Protein AF-A0A968DC19-F1 (afdb_monomer)

Solvent-accessible surface area (backbone atoms only — not comparable to full-atom values): 4243 Å² total; per-residue (Å²): 66,36,41,34,15,32,43,34,55,77,65,72,35,34,67,60,50,50,57,51,32,63,75,69,72,39,44,36,27,28,40,84,70,15,68,80,40,57,62,81,86,40,92,45,44,35,44,28,52,62,99,88,39,33,71,59,18,41,51,47,63,74,69,45,93,51,78,49,76,41,49,53,84,83,75,133

pLDDT: mean 95.77, std 5.9, range [53.59, 98.75]

Sequence (76 aa):
VLYVGGGVIAAEAAELLRVFAERIDAPVTTTLMARGAFPDDHPLALGMPGMHGTYSAITALQRADLLIAIGTRFDD

Secondary structure (DSSP, 8-state):
-EEE-THHHHTT-HHHHHHHHHHTT--EEE-GGGTTSS-TTSTTEEE--STTS-HHHHHHHHH-S--EEES-----

Nearest PDB structures (foldseek):
  6vz8-assembly1_E  TM=9.669E-01  e=8.869E-04  Arabidopsis thaliana
  8xod-assembly2_C  TM=9.393E-01  e=1.422E-03  Brevibacillus
  8rpj-assembly3_D  TM=9.396E-01  e=2.791E-03  Janthinobacterium sp. HH01
  8rpi-assembly3_F  TM=9.390E-01  e=4.183E-03  Janthinobacterium sp. HH01
  8hp4-assembly1_A  TM=8.958E-01  e=3.872E-02  Candida tropicalis

Foldseek 3Di:
DEEEELQCVVVVNLVVVVVVCVVVVAAYEYAPNCVVSYDCPDPSYQYHDDPPTHPSRPVCVVPDPDYDYYRDDPDD

Structure (mmCIF, N/CA/C/O backbone):
data_AF-A0A968DC19-F1
#
_entry.id   AF-A0A968DC19-F1
#
loop_
_atom_site.group_PDB
_atom_site.id
_atom_site.type_symbol
_atom_site.label_atom_id
_atom_site.label_alt_id
_atom_site.label_comp_id
_atom_site.label_asym_id
_atom_site.label_entity_id
_atom_site.label_seq_id
_atom_site.pdbx_PDB_ins_code
_atom_site.Cartn_x
_atom_site.Cartn_y
_atom_site.Cartn_z
_atom_site.occupancy
_atom_site.B_iso_or_equiv
_atom_site.auth_seq_id
_atom_site.auth_comp_id
_atom_site.auth_asym_id
_atom_site.auth_atom_id
_atom_site.pdbx_PDB_model_num
ATOM 1 N N . VAL A 1 1 ? -3.261 -4.042 5.773 1.00 97.94 1 VAL A N 1
ATOM 2 C CA . VAL A 1 1 ? -2.781 -2.970 4.857 1.00 97.94 1 VAL A CA 1
ATOM 3 C C . VAL A 1 1 ? -2.133 -3.605 3.635 1.00 97.94 1 VAL A C 1
ATOM 5 O O . VAL A 1 1 ? -1.401 -4.578 3.801 1.00 97.94 1 VAL A O 1
ATOM 8 N N . LEU A 1 2 ? -2.402 -3.100 2.428 1.00 98.62 2 LEU A N 1
ATOM 9 C CA . LEU A 1 2 ? -1.692 -3.512 1.213 1.00 98.62 2 LEU A CA 1
ATOM 10 C C . LEU A 1 2 ? -0.447 -2.641 1.027 1.00 98.62 2 LEU A C 1
ATOM 12 O O . LEU A 1 2 ? -0.565 -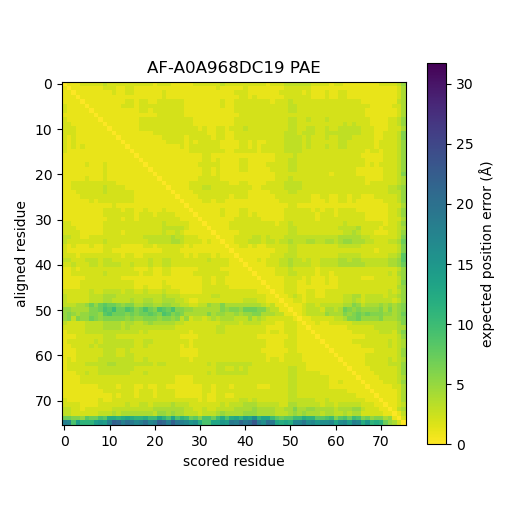1.419 0.963 1.00 98.62 2 LEU A O 1
ATOM 16 N N . TYR A 1 3 ? 0.728 -3.265 0.940 1.00 97.88 3 TYR A N 1
ATOM 17 C CA . TYR A 1 3 ? 1.992 -2.597 0.630 1.00 97.88 3 TYR A CA 1
ATOM 18 C C . TYR A 1 3 ? 2.429 -2.952 -0.785 1.00 97.88 3 TYR A C 1
ATOM 20 O O . TYR A 1 3 ? 2.849 -4.077 -1.069 1.00 97.88 3 TYR A O 1
ATOM 28 N N . VAL A 1 4 ? 2.279 -1.991 -1.687 1.00 98.25 4 VAL A N 1
ATOM 29 C CA . VAL A 1 4 ? 2.358 -2.205 -3.129 1.00 98.25 4 VAL A CA 1
ATOM 30 C C . VAL A 1 4 ? 3.689 -1.691 -3.651 1.00 98.25 4 VAL A C 1
ATOM 32 O O . VAL A 1 4 ? 3.999 -0.510 -3.514 1.00 98.25 4 VAL A O 1
ATOM 35 N N . GLY A 1 5 ? 4.472 -2.578 -4.260 1.00 97.88 5 GLY A N 1
ATOM 36 C CA . GLY A 1 5 ? 5.741 -2.253 -4.903 1.00 97.88 5 GLY A CA 1
ATOM 37 C C . GLY A 1 5 ? 5.661 -2.219 -6.430 1.00 97.88 5 GLY A C 1
ATOM 38 O O . GLY A 1 5 ? 4.648 -2.571 -7.036 1.00 97.88 5 GLY A O 1
ATOM 39 N N . GLY A 1 6 ? 6.757 -1.790 -7.063 1.00 97.88 6 GLY A N 1
ATOM 40 C CA . GLY A 1 6 ? 6.832 -1.598 -8.517 1.00 97.88 6 GLY A CA 1
ATOM 41 C C . GLY A 1 6 ? 6.605 -2.867 -9.346 1.00 97.88 6 GLY A C 1
ATOM 42 O O . GLY A 1 6 ? 6.289 -2.772 -10.528 1.00 97.88 6 GLY A O 1
ATOM 43 N N . GLY A 1 7 ? 6.679 -4.056 -8.741 1.00 98.31 7 GLY A N 1
ATOM 44 C CA . GLY A 1 7 ? 6.311 -5.309 -9.400 1.00 98.31 7 GLY A CA 1
ATOM 45 C C . GLY A 1 7 ? 4.854 -5.342 -9.875 1.00 98.31 7 GLY A C 1
ATOM 46 O O . GLY A 1 7 ? 4.566 -6.010 -10.860 1.00 98.31 7 GLY A O 1
ATOM 47 N N . VAL A 1 8 ? 3.945 -4.585 -9.244 1.00 98.44 8 VAL A N 1
ATOM 48 C CA . VAL A 1 8 ? 2.556 -4.453 -9.727 1.00 98.44 8 VAL A CA 1
ATOM 49 C C . VAL A 1 8 ? 2.486 -3.681 -11.042 1.00 98.44 8 VAL A C 1
ATOM 51 O O . VAL A 1 8 ? 1.727 -4.067 -11.928 1.00 98.44 8 VAL A O 1
ATOM 54 N N . ILE A 1 9 ? 3.302 -2.633 -11.193 1.00 97.81 9 ILE A N 1
ATOM 55 C CA . ILE A 1 9 ? 3.431 -1.902 -12.459 1.00 97.81 9 ILE A CA 1
ATOM 56 C C . ILE A 1 9 ? 4.043 -2.813 -13.523 1.00 97.81 9 ILE A C 1
ATOM 58 O O . ILE A 1 9 ? 3.503 -2.921 -14.618 1.00 97.81 9 ILE A O 1
ATOM 62 N N . ALA A 1 10 ? 5.130 -3.514 -13.185 1.00 97.94 10 ALA A N 1
ATOM 63 C CA . ALA A 1 10 ? 5.824 -4.409 -14.111 1.00 97.94 10 ALA A CA 1
ATOM 64 C C . ALA A 1 10 ? 4.947 -5.569 -14.614 1.00 97.94 10 ALA A C 1
ATOM 66 O O . ALA A 1 10 ? 5.169 -6.066 -15.712 1.00 97.94 10 ALA A O 1
ATOM 67 N N . ALA A 1 11 ? 3.968 -5.999 -13.816 1.00 98.25 11 ALA A N 1
ATOM 68 C CA . ALA A 1 11 ? 3.021 -7.050 -14.172 1.00 98.25 11 ALA A CA 1
ATOM 69 C C . ALA A 1 11 ? 1.705 -6.524 -14.777 1.00 98.25 11 ALA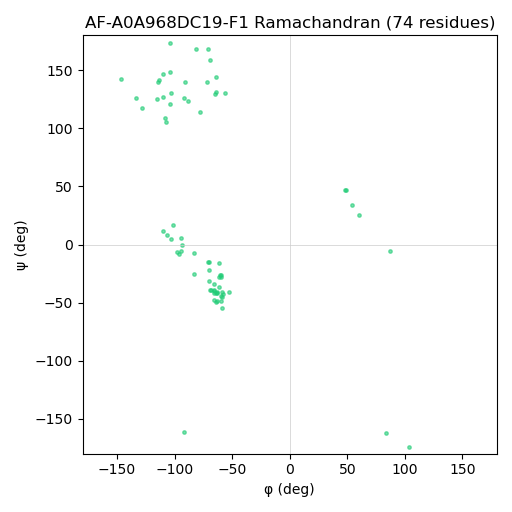 A C 1
ATOM 71 O O . ALA A 1 11 ? 0.783 -7.313 -14.963 1.00 98.25 11 ALA A O 1
ATOM 72 N N . GLU A 1 12 ? 1.585 -5.213 -15.027 1.00 98.19 12 GLU A N 1
ATOM 73 C CA . GLU A 1 12 ? 0.367 -4.569 -15.553 1.00 98.19 12 GLU A CA 1
ATOM 74 C C . GLU A 1 12 ? -0.897 -4.874 -14.716 1.00 98.19 12 GLU A C 1
ATOM 76 O O . GLU A 1 12 ? -2.013 -4.979 -15.223 1.00 98.19 12 GLU A O 1
ATOM 81 N N . ALA A 1 13 ? -0.737 -5.009 -13.396 1.00 98.38 13 ALA A N 1
ATOM 82 C CA . ALA A 1 13 ? -1.767 -5.546 -12.503 1.00 98.38 13 ALA A CA 1
ATOM 83 C C . ALA A 1 13 ? -2.548 -4.477 -11.709 1.00 98.38 13 ALA A C 1
ATOM 85 O O . ALA A 1 13 ? -3.205 -4.809 -10.722 1.00 98.38 13 ALA A O 1
ATOM 86 N N . ALA A 1 14 ? -2.495 -3.203 -12.114 1.00 98.31 14 ALA A N 1
ATOM 87 C CA . ALA A 1 14 ? -3.124 -2.090 -11.387 1.00 98.31 14 ALA A CA 1
ATOM 88 C C . ALA A 1 14 ? -4.646 -2.270 -11.207 1.00 98.31 14 ALA A C 1
ATOM 90 O O . ALA A 1 14 ? -5.177 -2.069 -10.116 1.00 98.31 14 ALA A O 1
ATOM 91 N N . GLU A 1 15 ? -5.349 -2.729 -12.245 1.00 98.25 15 GLU A N 1
ATOM 92 C CA . GLU A 1 15 ? -6.798 -2.949 -12.168 1.00 98.25 15 GLU A CA 1
ATOM 93 C C . GLU A 1 15 ? -7.159 -4.130 -11.253 1.00 98.25 15 GLU A C 1
ATOM 95 O O . GLU A 1 15 ? -8.097 -4.053 -10.459 1.00 98.25 15 GLU A O 1
ATOM 100 N N . LEU A 1 16 ? -6.371 -5.209 -11.291 1.00 98.38 16 LEU A N 1
ATOM 101 C CA . LEU A 1 16 ? -6.552 -6.342 -10.380 1.00 98.38 16 LEU A CA 1
ATOM 102 C C . LEU A 1 16 ? -6.277 -5.944 -8.928 1.00 98.38 16 LEU A C 1
ATOM 104 O O . LEU A 1 16 ? -7.008 -6.369 -8.034 1.00 98.38 16 LEU A O 1
ATOM 108 N N . LEU A 1 17 ? -5.261 -5.108 -8.692 1.00 98.56 17 LEU A N 1
ATOM 109 C CA . LEU A 1 17 ? -4.994 -4.529 -7.379 1.00 98.56 17 LEU A CA 1
ATOM 110 C C . LEU A 1 17 ? -6.189 -3.702 -6.891 1.00 98.56 17 LEU A C 1
ATOM 112 O O . LEU A 1 17 ? -6.575 -3.850 -5.732 1.00 98.56 17 LEU A O 1
ATOM 116 N N . ARG A 1 18 ? -6.788 -2.873 -7.757 1.00 98.50 18 ARG A N 1
ATOM 117 C CA . ARG A 1 18 ? -7.969 -2.065 -7.419 1.00 98.50 18 ARG A CA 1
ATOM 118 C C . ARG A 1 18 ? -9.136 -2.935 -6.968 1.00 98.50 18 ARG A C 1
ATOM 120 O O . ARG A 1 18 ? -9.624 -2.778 -5.850 1.00 98.50 18 ARG A O 1
ATOM 127 N N . VAL A 1 19 ? -9.509 -3.910 -7.795 1.00 98.69 19 VAL A N 1
ATOM 128 C CA . VAL A 1 19 ? -10.588 -4.863 -7.492 1.00 98.69 19 VAL A CA 1
ATOM 129 C C . VAL A 1 19 ? -10.301 -5.639 -6.208 1.00 98.69 19 VAL A C 1
ATOM 131 O O . VAL A 1 19 ? -11.202 -5.859 -5.400 1.00 98.69 19 VAL A O 1
ATOM 134 N N . PHE A 1 20 ? -9.054 -6.062 -5.998 1.00 98.62 20 PHE A N 1
ATOM 135 C CA . PHE A 1 20 ? -8.666 -6.773 -4.787 1.00 98.62 20 PHE A CA 1
ATOM 136 C C . PHE A 1 20 ? -8.810 -5.893 -3.543 1.00 98.62 20 PHE A C 1
ATOM 138 O O . PHE A 1 20 ? -9.458 -6.323 -2.592 1.00 98.62 20 PHE A O 1
ATOM 145 N N . ALA A 1 21 ? -8.270 -4.670 -3.565 1.00 98.69 21 ALA A N 1
ATOM 146 C CA . ALA A 1 21 ? -8.322 -3.731 -2.447 1.00 98.69 21 ALA A CA 1
ATOM 147 C C . ALA A 1 21 ? -9.761 -3.389 -2.040 1.00 98.69 21 ALA A C 1
ATOM 149 O O . ALA A 1 21 ? -10.081 -3.446 -0.856 1.00 98.69 21 ALA A O 1
ATOM 150 N N . GLU A 1 22 ? -10.633 -3.106 -3.014 1.00 98.69 22 GLU A N 1
ATOM 151 C CA . GLU A 1 22 ? -12.059 -2.833 -2.786 1.00 98.69 22 GLU A CA 1
ATOM 152 C C . GLU A 1 22 ? -12.787 -4.045 -2.204 1.00 98.69 22 GLU A C 1
ATOM 154 O O . GLU A 1 22 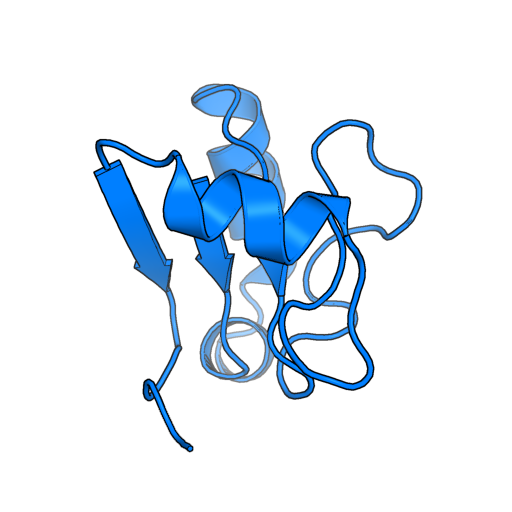? -13.603 -3.916 -1.296 1.00 98.69 22 GLU A O 1
ATOM 159 N N . ARG A 1 23 ? -12.474 -5.249 -2.695 1.00 98.75 23 ARG A N 1
ATOM 160 C CA . ARG A 1 23 ? -13.152 -6.475 -2.263 1.00 98.75 23 ARG A CA 1
ATOM 161 C C . ARG A 1 23 ? -12.885 -6.830 -0.805 1.00 98.75 23 ARG A C 1
ATOM 163 O O . ARG A 1 23 ? -13.749 -7.430 -0.169 1.00 98.75 23 ARG A O 1
ATOM 170 N N . ILE A 1 24 ? -11.691 -6.529 -0.307 1.00 98.19 24 ILE A N 1
ATOM 171 C CA . ILE A 1 24 ? -11.311 -6.802 1.085 1.00 98.19 24 ILE A CA 1
ATOM 172 C C . ILE A 1 24 ? -11.343 -5.547 1.965 1.00 98.19 24 ILE A C 1
ATOM 174 O O . ILE A 1 24 ? -10.933 -5.627 3.119 1.00 98.19 24 ILE A O 1
ATOM 178 N N . ASP A 1 25 ? -11.792 -4.416 1.410 1.00 98.25 25 ASP A N 1
ATOM 179 C CA . ASP A 1 25 ? -11.826 -3.100 2.056 1.00 98.25 25 ASP A CA 1
ATOM 180 C C . ASP A 1 25 ? -10.497 -2.741 2.749 1.00 98.25 25 ASP A C 1
ATOM 182 O O . ASP A 1 25 ? -10.439 -2.353 3.917 1.00 98.25 25 ASP A O 1
ATOM 186 N N . ALA A 1 26 ? -9.382 -2.953 2.038 1.00 98.50 26 ALA A N 1
ATOM 187 C CA . ALA A 1 26 ? -8.048 -2.772 2.601 1.00 98.50 26 ALA A CA 1
ATOM 188 C C . ALA A 1 26 ? -7.398 -1.462 2.135 1.00 98.50 26 ALA A C 1
ATOM 190 O O . ALA A 1 26 ? -7.284 -1.226 0.930 1.00 98.50 26 ALA A O 1
ATOM 191 N N . PRO A 1 27 ? -6.855 -0.651 3.063 1.00 98.31 27 PRO A N 1
ATOM 192 C CA . PRO A 1 27 ? -6.084 0.528 2.698 1.00 98.31 27 PRO A CA 1
ATOM 193 C C . PRO A 1 27 ? -4.801 0.151 1.948 1.00 98.31 27 PRO A C 1
ATOM 195 O O . PRO A 1 27 ? -4.139 -0.844 2.276 1.00 98.31 27 PRO A O 1
ATOM 198 N N . VAL A 1 28 ? -4.430 0.991 0.983 1.00 98.56 28 VAL A N 1
ATOM 199 C CA . VAL A 1 28 ? -3.328 0.786 0.040 1.00 98.56 28 VAL A CA 1
ATOM 200 C C . VAL A 1 28 ? -2.246 1.830 0.255 1.00 98.56 28 VAL A C 1
ATOM 202 O O . VAL A 1 28 ? -2.492 3.034 0.178 1.00 98.56 28 VAL A O 1
ATOM 205 N N . THR A 1 29 ? -1.022 1.365 0.477 1.00 97.62 29 THR A N 1
ATOM 206 C CA . THR A 1 29 ? 0.181 2.198 0.457 1.00 97.62 29 THR A CA 1
ATOM 207 C C . THR A 1 29 ? 1.062 1.752 -0.705 1.00 97.62 29 THR A C 1
ATOM 209 O O . THR A 1 29 ? 1.166 0.560 -1.004 1.00 97.62 29 THR A O 1
ATOM 212 N N . THR A 1 30 ? 1.662 2.710 -1.406 1.00 97.06 30 THR A N 1
ATOM 213 C CA . THR A 1 30 ? 2.515 2.451 -2.576 1.00 97.06 30 THR A CA 1
ATOM 214 C C . THR A 1 30 ? 3.953 2.828 -2.264 1.00 97.06 30 THR A C 1
ATOM 216 O O . THR A 1 30 ? 4.200 3.828 -1.598 1.00 97.06 30 THR A O 1
ATOM 219 N N . THR A 1 31 ? 4.929 2.058 -2.739 1.00 95.62 31 THR A N 1
ATOM 220 C CA . THR A 1 31 ? 6.317 2.538 -2.788 1.00 95.62 31 THR A CA 1
ATOM 221 C C . THR A 1 31 ? 6.460 3.609 -3.865 1.00 95.62 31 THR A C 1
ATOM 223 O O . THR A 1 31 ? 5.593 3.754 -4.732 1.00 95.62 31 THR A O 1
ATOM 226 N N . LEU A 1 32 ? 7.589 4.324 -3.876 1.00 94.12 32 LEU A N 1
ATOM 227 C CA . LEU A 1 32 ? 7.908 5.256 -4.961 1.00 94.12 32 LEU A CA 1
ATOM 228 C C . LEU A 1 32 ? 7.810 4.580 -6.340 1.00 94.12 32 LEU A C 1
ATOM 230 O O . LEU A 1 32 ? 7.242 5.138 -7.274 1.00 94.12 32 LEU A O 1
ATOM 234 N N . MET A 1 33 ? 8.293 3.339 -6.435 1.00 95.88 33 MET A N 1
ATOM 235 C CA . MET A 1 33 ? 8.272 2.538 -7.663 1.00 95.88 33 MET A CA 1
ATOM 236 C C . MET A 1 33 ? 6.869 2.081 -8.082 1.00 95.88 33 MET A C 1
ATOM 238 O O . MET A 1 33 ? 6.693 1.625 -9.207 1.00 95.88 33 MET A O 1
ATOM 242 N N . ALA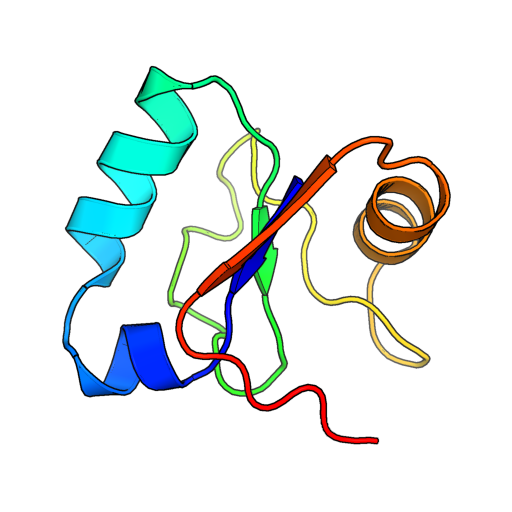 A 1 34 ? 5.886 2.168 -7.187 1.00 96.25 34 ALA A N 1
ATOM 243 C CA . ALA A 1 34 ? 4.499 1.785 -7.430 1.00 96.25 34 ALA A CA 1
ATOM 244 C C . ALA A 1 34 ? 3.556 2.987 -7.569 1.00 96.25 34 ALA A C 1
ATOM 246 O O . ALA A 1 34 ? 2.338 2.808 -7.592 1.00 96.25 34 ALA A O 1
ATOM 247 N N . ARG A 1 35 ? 4.079 4.218 -7.625 1.00 92.31 35 ARG A N 1
ATOM 248 C CA . ARG A 1 35 ? 3.251 5.405 -7.869 1.00 92.31 35 ARG A CA 1
ATOM 249 C C . ARG A 1 35 ? 2.476 5.222 -9.178 1.00 92.31 35 ARG A C 1
ATOM 251 O O . ARG A 1 35 ? 3.048 4.842 -10.194 1.00 92.31 35 ARG A O 1
ATOM 258 N N . GLY A 1 36 ? 1.168 5.466 -9.128 1.00 91.75 36 GLY A N 1
ATOM 259 C CA . GLY A 1 36 ? 0.253 5.220 -10.246 1.00 91.75 36 GLY A CA 1
ATOM 260 C C . GLY A 1 36 ? -0.328 3.802 -10.316 1.00 91.75 36 GLY A C 1
ATOM 261 O O . GLY A 1 36 ? -1.215 3.569 -11.128 1.00 91.75 36 GLY A O 1
ATOM 262 N N . ALA A 1 37 ? 0.093 2.864 -9.456 1.00 97.12 37 ALA A N 1
ATOM 263 C CA . ALA A 1 37 ? -0.506 1.523 -9.394 1.00 97.12 37 ALA A CA 1
ATOM 264 C C . ALA A 1 37 ? -1.926 1.521 -8.796 1.00 97.12 37 ALA A C 1
ATOM 266 O O . ALA A 1 37 ? -2.640 0.529 -8.912 1.00 97.12 37 ALA A O 1
ATOM 267 N N . PHE A 1 38 ? -2.321 2.611 -8.134 1.00 98.12 38 PHE A N 1
ATOM 268 C CA . PHE A 1 38 ? -3.620 2.797 -7.497 1.00 98.12 38 PHE A CA 1
ATOM 269 C C . PHE A 1 38 ? -4.019 4.283 -7.599 1.00 98.12 38 PHE A C 1
ATOM 271 O O . PHE A 1 38 ? -3.118 5.122 -7.501 1.00 98.12 38 PHE A O 1
ATOM 278 N N . PRO A 1 39 ? -5.304 4.639 -7.811 1.00 97.12 39 PRO A N 1
ATOM 279 C CA . PRO A 1 39 ? -5.706 6.039 -7.972 1.00 97.12 39 PRO A CA 1
ATOM 280 C C . PRO A 1 39 ? -5.451 6.851 -6.696 1.00 97.12 39 PRO A C 1
ATOM 282 O O . PRO A 1 39 ? -5.832 6.430 -5.605 1.00 97.12 39 PRO A O 1
ATOM 285 N N . ASP A 1 40 ? -4.808 8.013 -6.830 1.00 93.75 40 ASP A N 1
ATOM 286 C CA . ASP A 1 40 ? -4.408 8.859 -5.693 1.00 93.75 40 ASP A CA 1
ATOM 287 C C . ASP A 1 40 ? -5.604 9.521 -4.975 1.00 93.75 40 ASP A C 1
ATOM 289 O O . ASP A 1 40 ? -5.481 9.910 -3.816 1.00 93.75 40 ASP A O 1
ATOM 293 N N . ASP A 1 41 ? -6.753 9.652 -5.643 1.00 95.88 41 ASP A N 1
ATOM 294 C CA . ASP A 1 41 ? -8.001 10.217 -5.110 1.00 95.88 41 ASP A CA 1
ATOM 295 C C . ASP A 1 41 ? -8.956 9.159 -4.530 1.00 95.88 41 ASP A C 1
ATO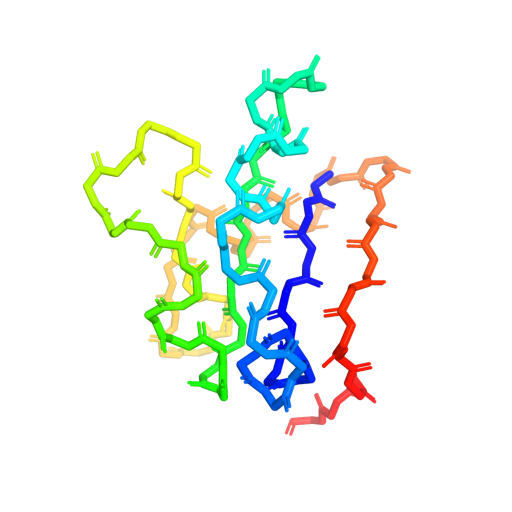M 297 O O . ASP A 1 41 ? -10.026 9.491 -4.013 1.00 95.88 41 ASP A O 1
ATOM 301 N N . HIS A 1 42 ? -8.577 7.880 -4.581 1.00 98.19 42 HIS A N 1
ATOM 302 C CA . HIS A 1 42 ? -9.396 6.792 -4.063 1.00 98.19 42 HIS A CA 1
ATOM 303 C C . HIS A 1 42 ? -9.419 6.797 -2.520 1.00 98.19 42 HIS A C 1
ATOM 305 O O . HIS A 1 42 ? -8.369 6.947 -1.896 1.00 98.19 42 HIS A O 1
ATOM 311 N N . PRO A 1 43 ? -10.563 6.534 -1.856 1.00 98.12 43 PRO A N 1
ATOM 312 C CA . PRO A 1 43 ? -10.670 6.576 -0.388 1.00 98.12 43 PRO A CA 1
ATOM 313 C C . PRO A 1 43 ? -9.749 5.592 0.353 1.00 98.12 43 PRO A C 1
ATOM 315 O O . PRO A 1 43 ? -9.370 5.836 1.495 1.00 98.12 43 PRO A O 1
ATOM 318 N N . LEU A 1 44 ? -9.374 4.483 -0.292 1.00 98.50 44 LEU A N 1
ATOM 319 C CA . LEU A 1 44 ? -8.412 3.511 0.248 1.00 98.50 44 LEU A CA 1
ATOM 320 C C . LEU A 1 44 ? -6.941 3.901 0.015 1.00 98.50 44 LEU A C 1
ATOM 322 O O . LEU A 1 44 ? -6.053 3.224 0.532 1.00 98.50 44 LEU A O 1
ATOM 326 N N . ALA A 1 45 ? -6.651 4.950 -0.758 1.00 98.06 45 ALA A N 1
ATOM 327 C CA . ALA A 1 45 ? -5.286 5.369 -1.050 1.00 98.06 45 ALA A CA 1
ATOM 328 C C . ALA A 1 45 ? -4.695 6.137 0.138 1.00 98.06 45 ALA A C 1
ATOM 330 O O . ALA A 1 45 ? -5.122 7.239 0.472 1.00 98.06 45 ALA A O 1
ATOM 331 N N . LEU A 1 46 ? -3.673 5.565 0.775 1.00 97.56 46 LEU A N 1
ATOM 332 C CA . LEU A 1 46 ? -2.980 6.214 1.888 1.00 97.56 46 LEU A CA 1
ATOM 333 C C . LEU A 1 46 ? -1.717 6.953 1.465 1.00 97.56 46 LEU A C 1
ATOM 335 O O . LEU A 1 46 ? -1.152 7.652 2.297 1.00 97.56 46 LEU A O 1
ATOM 339 N N . GLY A 1 47 ? -1.278 6.804 0.214 1.00 95.44 47 GLY A N 1
ATOM 340 C CA . GLY A 1 47 ? -0.046 7.389 -0.311 1.00 95.44 47 GLY A CA 1
ATOM 341 C C . GLY A 1 47 ? 1.204 6.555 -0.014 1.00 95.44 47 GLY A C 1
ATOM 342 O O . GLY A 1 47 ? 1.136 5.360 0.280 1.00 95.44 47 GLY A O 1
ATOM 343 N N . MET A 1 48 ? 2.368 7.197 -0.124 1.00 95.19 48 MET A N 1
ATOM 344 C CA . MET A 1 48 ? 3.672 6.556 0.070 1.00 95.19 48 MET A CA 1
ATOM 345 C C . MET A 1 48 ? 4.127 6.655 1.534 1.00 95.19 48 MET A C 1
ATOM 347 O O . MET A 1 48 ? 3.915 7.708 2.132 1.00 95.19 48 MET A O 1
ATOM 351 N N . PRO A 1 49 ? 4.736 5.618 2.139 1.00 92.94 49 PRO A N 1
ATOM 352 C CA . PRO A 1 49 ? 5.380 5.718 3.452 1.00 92.94 49 PRO A CA 1
ATOM 353 C C . PRO A 1 49 ? 6.804 6.313 3.364 1.00 92.94 49 PRO A C 1
ATOM 355 O O . PRO A 1 49 ? 7.374 6.422 2.283 1.00 92.94 49 PRO A O 1
ATOM 358 N N . GLY A 1 50 ? 7.399 6.676 4.507 1.00 87.56 50 GLY A N 1
ATOM 359 C CA . GLY A 1 50 ? 8.799 7.127 4.605 1.00 87.56 50 GLY A CA 1
ATOM 360 C C . GLY A 1 50 ? 8.981 8.643 4.773 1.00 87.56 50 GLY A C 1
ATOM 361 O O . GLY A 1 50 ? 8.013 9.381 4.934 1.00 87.56 50 GLY A O 1
ATOM 362 N N . MET A 1 51 ? 10.237 9.112 4.744 1.00 86.06 51 MET A N 1
ATOM 363 C CA . MET A 1 51 ? 10.630 10.508 5.044 1.00 86.06 51 MET A CA 1
ATOM 364 C C . MET A 1 51 ? 9.989 11.555 4.115 1.00 86.06 51 MET A C 1
ATOM 366 O O . MET A 1 51 ? 9.760 12.687 4.525 1.00 86.06 51 MET A O 1
ATOM 370 N N . HIS A 1 52 ? 9.672 11.161 2.881 1.00 87.19 52 HIS A N 1
ATOM 371 C CA . HIS A 1 52 ? 9.009 12.000 1.872 1.00 87.19 52 HIS A CA 1
ATOM 372 C C . HIS A 1 52 ? 7.566 11.549 1.599 1.00 87.19 52 HIS A C 1
ATOM 374 O O . HIS A 1 52 ? 6.961 11.926 0.598 1.00 87.19 52 HIS A O 1
ATOM 380 N N . GLY A 1 53 ? 7.052 10.664 2.450 1.00 90.81 53 GLY A N 1
ATOM 381 C CA . GLY A 1 53 ? 5.739 10.071 2.329 1.00 90.81 53 GLY A CA 1
ATOM 382 C C . GLY A 1 53 ? 4.662 10.847 3.078 1.00 90.81 53 GLY A C 1
ATOM 383 O O . GLY A 1 53 ? 4.808 12.007 3.456 1.00 90.81 53 GLY A O 1
ATOM 384 N N . THR A 1 54 ? 3.555 10.164 3.319 1.00 95.00 54 THR A N 1
ATOM 385 C CA . THR A 1 54 ? 2.407 10.676 4.057 1.00 95.00 54 THR A CA 1
ATOM 386 C C . THR A 1 54 ? 2.372 10.101 5.469 1.00 95.00 54 THR A C 1
ATOM 388 O O . THR A 1 54 ? 2.742 8.949 5.724 1.00 95.00 54 THR A O 1
ATOM 391 N N . TYR A 1 55 ? 1.852 10.904 6.397 1.00 95.94 55 TYR A N 1
ATOM 392 C CA . TYR A 1 55 ? 1.611 10.467 7.769 1.00 95.94 55 TYR A CA 1
ATOM 393 C C . TYR A 1 55 ? 0.613 9.296 7.843 1.00 95.94 55 TYR A C 1
ATOM 395 O O . TYR A 1 55 ? 0.782 8.380 8.649 1.00 95.94 55 TYR A O 1
ATOM 403 N N . SER A 1 56 ? -0.405 9.293 6.978 1.00 95.62 56 SER A N 1
ATOM 404 C CA . SER A 1 56 ? -1.393 8.215 6.861 1.00 95.62 56 SER A CA 1
ATOM 405 C C . SER A 1 56 ? -0.751 6.881 6.499 1.00 95.62 56 SER A C 1
ATOM 407 O O . SER A 1 56 ? -1.013 5.886 7.175 1.00 95.62 56 SER A O 1
ATOM 409 N N . ALA A 1 57 ? 0.124 6.851 5.487 1.00 96.38 57 ALA A N 1
ATOM 410 C CA . ALA A 1 57 ? 0.785 5.620 5.068 1.00 96.38 57 ALA A CA 1
ATOM 411 C C . ALA A 1 57 ? 1.684 5.054 6.173 1.00 96.38 57 ALA A C 1
ATOM 413 O O . ALA A 1 57 ? 1.570 3.873 6.497 1.00 96.38 57 ALA A O 1
ATOM 414 N N . ILE A 1 58 ? 2.539 5.878 6.797 1.00 96.06 58 ILE A N 1
ATOM 415 C CA . ILE A 1 58 ? 3.442 5.387 7.852 1.00 96.06 58 ILE A CA 1
ATOM 416 C C . ILE A 1 58 ? 2.671 4.923 9.094 1.00 96.06 58 ILE A C 1
ATOM 418 O O . ILE A 1 58 ? 2.975 3.868 9.648 1.00 96.06 58 ILE A O 1
ATOM 422 N N . THR A 1 59 ? 1.620 5.648 9.487 1.00 96.88 59 THR A N 1
ATOM 423 C CA . THR A 1 59 ? 0.785 5.283 10.640 1.00 96.88 59 THR A CA 1
ATOM 424 C C . THR A 1 59 ? 0.040 3.978 10.391 1.00 96.88 59 THR A C 1
ATOM 426 O O . THR A 1 59 ? -0.026 3.131 11.281 1.00 96.88 59 THR A O 1
ATOM 429 N N . ALA A 1 60 ? -0.498 3.786 9.185 1.00 97.00 60 ALA A N 1
ATOM 430 C CA . ALA A 1 60 ? -1.175 2.548 8.824 1.00 97.00 60 ALA A CA 1
ATOM 431 C C . ALA A 1 60 ? -0.217 1.355 8.830 1.00 97.00 60 ALA A C 1
ATOM 433 O O . ALA A 1 60 ? -0.579 0.312 9.359 1.00 97.00 60 ALA A O 1
ATOM 434 N N . LEU A 1 61 ? 1.008 1.508 8.315 1.00 96.06 61 LEU A N 1
ATOM 435 C CA . LEU A 1 61 ? 2.013 0.442 8.374 1.00 96.06 61 LEU A CA 1
ATOM 436 C C . LEU A 1 61 ? 2.399 0.083 9.813 1.00 96.06 61 LEU A C 1
ATOM 438 O O . LEU A 1 61 ? 2.503 -1.094 10.133 1.00 96.06 61 LEU A O 1
ATOM 442 N N . GLN A 1 62 ? 2.574 1.074 10.689 1.00 96.50 62 GLN A N 1
ATOM 443 C CA . GLN A 1 62 ? 2.941 0.842 12.092 1.00 96.50 62 GLN A CA 1
ATOM 444 C C . GLN A 1 62 ? 1.816 0.215 12.922 1.00 96.50 62 GLN A C 1
ATOM 446 O O . GLN A 1 62 ? 2.089 -0.501 13.881 1.00 96.50 62 GLN A O 1
ATOM 451 N N . ARG A 1 63 ? 0.556 0.517 12.590 1.00 97.38 63 ARG A N 1
ATOM 452 C CA . ARG A 1 63 ? -0.625 0.007 13.303 1.00 97.38 63 ARG A CA 1
ATOM 453 C C . ARG A 1 63 ? -1.219 -1.254 12.681 1.00 97.38 63 ARG A C 1
ATOM 455 O O . ARG A 1 63 ? -2.171 -1.790 13.239 1.00 97.38 63 ARG A O 1
ATOM 462 N N . ALA A 1 64 ? -0.705 -1.697 11.537 1.00 97.56 64 ALA A N 1
ATOM 463 C CA . ALA A 1 64 ? -1.176 -2.905 10.883 1.00 97.56 64 ALA A CA 1
ATOM 464 C C . ALA A 1 64 ? -0.881 -4.136 11.751 1.00 97.56 64 ALA A C 1
ATOM 466 O O . ALA A 1 64 ? 0.255 -4.361 12.160 1.00 97.56 64 ALA A O 1
ATOM 467 N N . ASP A 1 65 ? -1.899 -4.959 11.970 1.00 98.19 65 ASP A N 1
ATOM 468 C CA . ASP A 1 65 ? -1.772 -6.328 12.478 1.00 98.19 65 ASP A CA 1
ATOM 469 C C . ASP A 1 65 ? -1.459 -7.329 11.350 1.00 98.19 65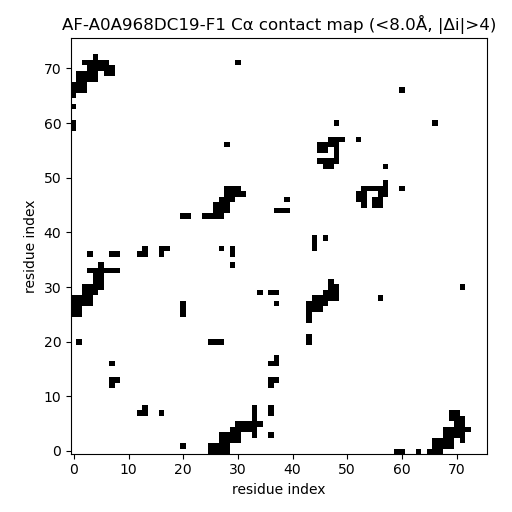 ASP A C 1
ATOM 471 O O . ASP A 1 65 ? -0.825 -8.357 11.581 1.00 98.19 65 ASP A O 1
ATOM 475 N N . LEU A 1 66 ? -1.856 -6.996 10.116 1.00 97.75 66 LEU A N 1
ATOM 476 C CA . LEU A 1 66 ? -1.546 -7.727 8.894 1.00 97.75 66 LEU A CA 1
ATOM 477 C C . 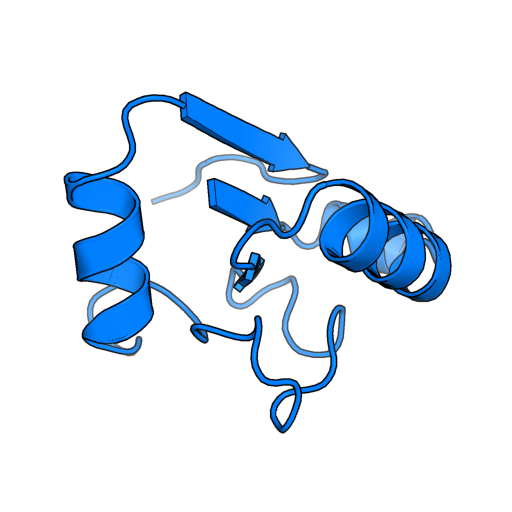LEU A 1 66 ? -1.087 -6.790 7.767 1.00 97.75 66 LEU A C 1
ATOM 479 O O . LEU A 1 66 ? -1.799 -5.868 7.339 1.00 97.75 66 LEU A O 1
ATOM 483 N N . LEU A 1 67 ? 0.083 -7.102 7.212 1.00 97.50 67 LEU A N 1
ATOM 484 C CA . LEU A 1 67 ? 0.622 -6.492 6.002 1.00 97.50 67 LEU A CA 1
ATOM 485 C C . LEU A 1 67 ? 0.618 -7.505 4.854 1.00 97.50 67 LEU A C 1
ATOM 487 O O . LEU A 1 67 ? 1.182 -8.589 4.985 1.00 97.50 67 LEU A O 1
ATOM 491 N N . ILE A 1 68 ? 0.026 -7.140 3.716 1.00 98.12 68 ILE A N 1
ATOM 492 C CA . ILE A 1 68 ? 0.094 -7.930 2.480 1.00 98.12 68 ILE A CA 1
ATOM 493 C C . ILE A 1 68 ? 0.992 -7.182 1.503 1.00 98.12 68 ILE A C 1
ATOM 495 O O . ILE A 1 68 ? 0.632 -6.122 0.991 1.00 98.12 68 ILE A O 1
ATOM 499 N N . ALA A 1 69 ? 2.174 -7.734 1.267 1.00 97.88 69 ALA A N 1
ATOM 500 C CA . ALA A 1 69 ? 3.169 -7.173 0.372 1.00 97.88 69 ALA A CA 1
ATOM 501 C C . ALA A 1 69 ? 3.015 -7.740 -1.041 1.00 97.88 69 ALA A C 1
ATOM 503 O O . ALA A 1 69 ? 3.023 -8.955 -1.228 1.00 97.88 69 ALA A O 1
ATOM 504 N N . ILE A 1 70 ? 2.885 -6.861 -2.037 1.00 98.06 70 ILE A N 1
ATOM 505 C CA . ILE A 1 70 ? 2.628 -7.248 -3.430 1.00 98.06 70 ILE A CA 1
ATOM 506 C C . ILE A 1 70 ? 3.651 -6.563 -4.331 1.00 98.06 70 ILE A C 1
ATOM 508 O O . ILE A 1 70 ? 3.707 -5.337 -4.397 1.00 98.06 70 ILE A O 1
ATOM 512 N N . GLY A 1 71 ? 4.476 -7.354 -5.022 1.00 96.75 71 GLY A N 1
ATOM 513 C CA . GLY A 1 71 ? 5.458 -6.833 -5.981 1.00 96.75 71 GLY A CA 1
ATOM 514 C C . GLY A 1 71 ? 6.490 -5.875 -5.370 1.00 96.75 71 GLY A C 1
ATOM 515 O O . GLY A 1 71 ? 7.011 -5.01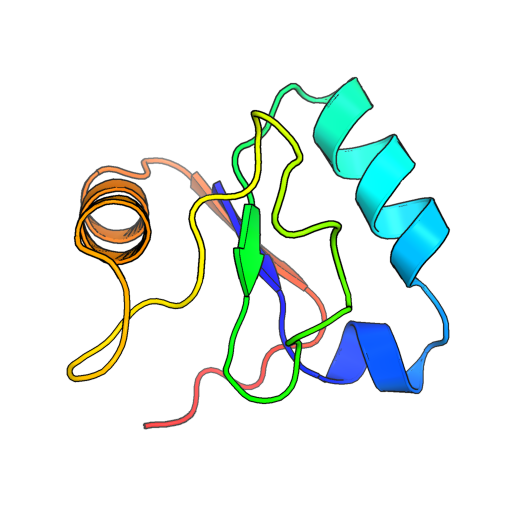0 -6.071 1.00 96.75 71 GLY A O 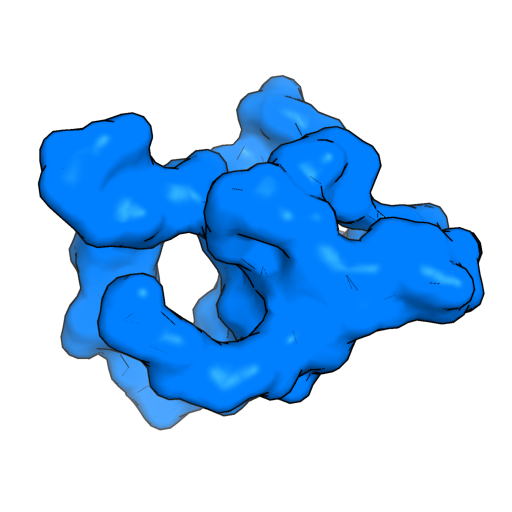1
ATOM 516 N N . THR A 1 72 ? 6.756 -5.981 -4.068 1.00 95.94 72 THR A N 1
ATOM 517 C CA . THR A 1 72 ? 7.697 -5.124 -3.335 1.00 95.94 72 THR A CA 1
ATOM 518 C C . THR A 1 72 ? 8.943 -5.897 -2.928 1.00 95.94 72 THR A C 1
ATOM 520 O O . THR A 1 72 ? 8.878 -7.095 -2.654 1.00 95.94 72 THR A O 1
ATOM 523 N N . ARG A 1 73 ? 10.080 -5.196 -2.899 1.00 93.44 73 ARG A N 1
ATOM 524 C CA . ARG A 1 73 ? 11.384 -5.751 -2.521 1.00 93.44 73 ARG A CA 1
ATOM 525 C C . ARG A 1 73 ? 11.779 -5.467 -1.069 1.00 93.44 73 ARG A C 1
ATOM 527 O O . ARG A 1 73 ? 12.789 -6.004 -0.636 1.00 93.44 73 ARG A O 1
ATOM 534 N N . PHE A 1 74 ? 10.997 -4.652 -0.350 1.00 90.31 74 PHE A N 1
ATOM 535 C CA . PHE A 1 74 ? 11.349 -4.137 0.982 1.00 90.31 74 PHE A CA 1
ATOM 536 C C . PHE A 1 74 ? 12.767 -3.554 1.031 1.00 90.31 74 PHE A C 1
ATOM 538 O O . PHE A 1 74 ? 13.563 -3.894 1.903 1.00 90.31 74 PHE A O 1
ATOM 545 N N . ASP A 1 75 ? 13.101 -2.733 0.041 1.00 79.44 75 ASP A N 1
ATOM 546 C CA . ASP A 1 75 ? 14.340 -1.974 0.071 1.00 79.44 75 ASP A CA 1
ATOM 547 C C . ASP A 1 75 ? 14.320 -0.894 1.142 1.00 79.44 75 ASP A C 1
ATOM 549 O O . ASP A 1 75 ? 13.256 -0.478 1.604 1.00 79.44 75 ASP A O 1
ATOM 553 N N . ASP A 1 76 ? 15.535 -0.492 1.507 1.00 53.59 76 ASP A N 1
ATOM 554 C CA . ASP A 1 76 ? 15.826 0.711 2.284 1.00 53.59 76 ASP A CA 1
ATOM 555 C C . ASP A 1 76 ? 15.464 1.977 1.486 1.00 53.59 76 ASP A C 1
ATOM 557 O O . ASP A 1 76 ? 15.863 2.047 0.294 1.00 53.59 76 ASP A O 1
#

Radius of gyration: 11.02 Å; Cα contacts (8 Å, |Δi|>4): 130; chains: 1; bounding box: 29×20×29 Å

Mean predicted aligned error: 2.26 Å